Protein AF-U1Q0H3-F1 (afdb_monomer_lite)

Structure (mmCIF, N/CA/C/O backbone):
data_AF-U1Q0H3-F1
#
_entry.id   AF-U1Q0H3-F1
#
loop_
_atom_site.group_PDB
_atom_site.id
_atom_site.type_symbol
_atom_site.label_atom_id
_atom_site.label_alt_id
_atom_site.label_comp_id
_atom_site.label_asym_id
_atom_site.label_entity_id
_atom_site.label_seq_id
_atom_site.pdbx_PDB_ins_code
_atom_site.Cartn_x
_atom_site.Cartn_y
_atom_site.Cartn_z
_atom_site.occupancy
_atom_site.B_iso_or_equiv
_atom_site.auth_seq_id
_atom_site.auth_comp_id
_atom_site.auth_asym_id
_atom_site.auth_atom_id
_atom_site.pdbx_PDB_model_num
ATOM 1 N N . ALA A 1 1 ? 10.390 -29.622 -5.927 1.00 37.12 1 ALA A N 1
ATOM 2 C CA . ALA A 1 1 ? 10.860 -28.381 -6.562 1.00 37.12 1 ALA A CA 1
ATOM 3 C C . ALA A 1 1 ? 9.696 -27.404 -6.552 1.00 37.12 1 ALA A C 1
ATOM 5 O O . ALA A 1 1 ? 8.752 -27.606 -7.304 1.00 37.12 1 ALA A O 1
ATOM 6 N N . ALA A 1 2 ? 9.681 -26.445 -5.623 1.00 43.16 2 ALA A N 1
ATOM 7 C CA . ALA A 1 2 ? 8.741 -25.336 -5.722 1.00 43.16 2 ALA A CA 1
ATOM 8 C C . ALA A 1 2 ? 9.237 -24.469 -6.881 1.00 43.16 2 ALA A C 1
ATOM 10 O O . ALA A 1 2 ? 10.383 -24.027 -6.865 1.00 43.16 2 ALA A O 1
ATOM 11 N N . SER A 1 3 ? 8.430 -24.332 -7.929 1.00 45.19 3 SER A N 1
ATOM 12 C CA . SER A 1 3 ? 8.690 -23.359 -8.985 1.00 45.19 3 SER A CA 1
ATOM 13 C C . SER A 1 3 ? 8.652 -21.984 -8.324 1.00 45.19 3 SER A C 1
ATOM 15 O O . SER A 1 3 ? 7.567 -21.535 -7.964 1.00 45.19 3 SER A O 1
ATOM 17 N N . GLY A 1 4 ? 9.816 -21.369 -8.091 1.00 49.09 4 GLY A N 1
ATOM 18 C CA . GLY A 1 4 ? 9.933 -19.994 -7.604 1.00 49.09 4 GLY A CA 1
ATOM 19 C C . GLY A 1 4 ? 9.371 -19.064 -8.669 1.00 49.09 4 GLY A C 1
ATOM 20 O O . GLY A 1 4 ? 10.075 -18.650 -9.586 1.00 49.09 4 GLY A O 1
ATOM 21 N N . ALA A 1 5 ? 8.058 -18.862 -8.644 1.00 63.09 5 ALA A N 1
ATOM 22 C CA . ALA A 1 5 ? 7.405 -17.896 -9.499 1.00 63.09 5 ALA A CA 1
ATOM 23 C C . ALA A 1 5 ? 7.655 -16.523 -8.885 1.00 63.09 5 ALA A C 1
ATOM 25 O O . ALA A 1 5 ? 7.406 -16.316 -7.697 1.00 63.09 5 ALA A O 1
ATOM 26 N N . ARG A 1 6 ? 8.153 -15.598 -9.705 1.00 69.38 6 ARG A N 1
ATOM 27 C CA . ARG A 1 6 ? 8.370 -14.213 -9.303 1.00 69.38 6 ARG A CA 1
ATOM 28 C C . ARG A 1 6 ? 7.073 -13.653 -8.692 1.00 69.38 6 ARG A C 1
ATOM 30 O O . ARG A 1 6 ? 6.024 -13.839 -9.316 1.00 69.38 6 ARG A O 1
ATOM 37 N N . PRO A 1 7 ? 7.111 -12.994 -7.519 1.00 78.81 7 PRO A N 1
ATOM 38 C CA . PRO A 1 7 ? 5.928 -12.370 -6.944 1.00 78.81 7 PRO A CA 1
ATOM 39 C C . PRO A 1 7 ? 5.315 -11.385 -7.944 1.00 78.81 7 PRO A C 1
ATOM 41 O O . PRO A 1 7 ? 5.972 -10.432 -8.356 1.00 78.81 7 PRO A O 1
ATOM 44 N N . ASP A 1 8 ? 4.072 -11.630 -8.359 1.00 87.88 8 ASP A N 1
ATOM 45 C CA . ASP A 1 8 ? 3.350 -10.740 -9.269 1.00 87.88 8 ASP A CA 1
ATOM 46 C C . ASP A 1 8 ? 2.959 -9.445 -8.527 1.00 87.88 8 ASP A C 1
ATOM 48 O O . ASP A 1 8 ? 2.178 -9.514 -7.567 1.00 87.88 8 ASP A O 1
ATOM 52 N N . PRO A 1 9 ? 3.452 -8.265 -8.951 1.00 89.88 9 PRO A N 1
ATOM 53 C CA . PRO A 1 9 ? 3.153 -6.993 -8.298 1.00 89.88 9 PRO A CA 1
ATOM 54 C C . PRO A 1 9 ? 1.650 -6.724 -8.156 1.00 89.88 9 PRO A C 1
ATOM 56 O O . PRO A 1 9 ? 1.186 -6.264 -7.107 1.00 89.88 9 PRO A O 1
ATOM 59 N N . ALA A 1 10 ? 0.855 -7.059 -9.178 1.00 90.88 10 ALA A N 1
ATOM 60 C CA . ALA A 1 10 ? -0.590 -6.857 -9.137 1.00 90.88 10 ALA A CA 1
ATOM 61 C C . ALA A 1 10 ? -1.252 -7.733 -8.060 1.00 90.88 10 ALA A C 1
ATOM 63 O O . ALA A 1 10 ? -2.183 -7.300 -7.376 1.00 90.88 10 ALA A O 1
ATOM 64 N N . SER A 1 11 ? -0.765 -8.959 -7.868 1.00 91.94 11 SER A N 1
ATOM 65 C CA . SER A 1 11 ? -1.215 -9.856 -6.802 1.00 91.94 11 SER A CA 1
ATOM 66 C C . SER A 1 11 ? -0.833 -9.356 -5.408 1.00 91.94 11 SER A C 1
ATOM 68 O O . SER A 1 11 ? -1.684 -9.385 -4.520 1.00 91.94 11 SER A O 1
ATOM 70 N N . ILE A 1 12 ? 0.380 -8.824 -5.222 1.00 93.75 12 ILE A N 1
ATOM 71 C CA . ILE A 1 12 ? 0.813 -8.216 -3.949 1.00 93.75 12 ILE A CA 1
ATOM 72 C C . ILE A 1 12 ? -0.085 -7.030 -3.590 1.00 93.75 12 ILE A C 1
ATOM 74 O O . ILE A 1 12 ? -0.627 -6.972 -2.485 1.00 93.75 12 ILE A O 1
ATOM 78 N N . ARG A 1 13 ? -0.307 -6.113 -4.539 1.00 94.88 13 ARG A N 1
ATOM 79 C CA . ARG A 1 13 ? -1.187 -4.955 -4.338 1.00 94.88 13 ARG A CA 1
ATOM 80 C C . ARG A 1 13 ? -2.604 -5.382 -3.954 1.00 94.88 13 ARG A C 1
ATOM 82 O O . ARG A 1 13 ? -3.164 -4.833 -3.008 1.00 94.88 13 ARG A O 1
ATOM 89 N N . ARG A 1 14 ? -3.187 -6.354 -4.666 1.00 94.94 14 ARG A N 1
ATOM 90 C CA . ARG A 1 14 ? -4.535 -6.865 -4.359 1.00 94.94 14 ARG A CA 1
ATOM 91 C C . ARG A 1 14 ? -4.610 -7.479 -2.964 1.00 94.94 14 ARG A C 1
ATOM 93 O O . ARG A 1 14 ? -5.594 -7.253 -2.272 1.00 94.94 14 ARG A O 1
ATOM 100 N N . ALA A 1 15 ? -3.583 -8.218 -2.546 1.00 96.19 15 ALA A N 1
ATOM 101 C CA . ALA A 1 15 ? -3.527 -8.794 -1.205 1.00 96.19 15 ALA A CA 1
ATOM 102 C C . ALA A 1 15 ? -3.452 -7.709 -0.116 1.00 96.19 15 ALA A C 1
ATOM 104 O O . ALA A 1 15 ? -4.183 -7.782 0.870 1.00 96.19 15 ALA A O 1
ATOM 105 N N . ALA A 1 16 ? -2.625 -6.677 -0.314 1.00 96.56 16 ALA A N 1
ATOM 106 C CA . ALA A 1 16 ? -2.535 -5.546 0.609 1.00 96.56 16 ALA A C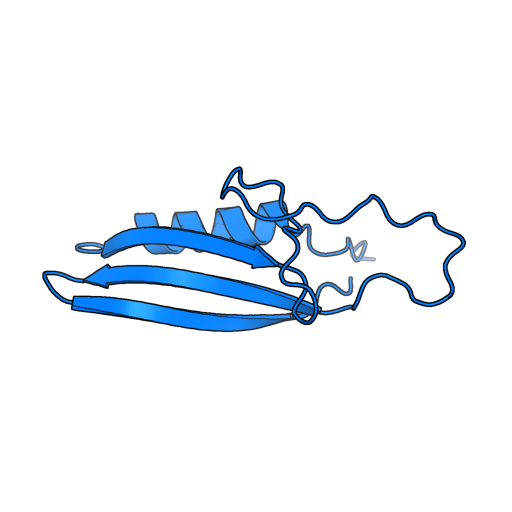A 1
ATOM 107 C C . ALA A 1 16 ? -3.861 -4.771 0.703 1.00 96.56 16 ALA A C 1
ATOM 109 O O . ALA A 1 16 ? -4.315 -4.469 1.805 1.00 96.56 16 ALA A O 1
ATOM 110 N N . LEU A 1 17 ? -4.517 -4.512 -0.436 1.00 96.69 17 LEU A N 1
ATOM 111 C CA . LEU A 1 17 ? -5.832 -3.870 -0.471 1.00 96.69 17 LEU A CA 1
ATOM 112 C C . LEU A 1 17 ? -6.881 -4.691 0.289 1.00 96.69 17 LEU A C 1
ATOM 114 O O . LEU A 1 17 ? -7.524 -4.159 1.187 1.00 96.69 17 LEU A O 1
ATOM 118 N N . ALA A 1 18 ? -6.984 -5.991 -0.001 1.00 97.25 18 ALA A N 1
ATOM 119 C CA . ALA A 1 18 ? -7.935 -6.877 0.668 1.00 97.25 18 ALA A CA 1
ATOM 120 C C . ALA A 1 18 ? -7.711 -6.937 2.190 1.00 97.25 18 ALA A C 1
ATOM 122 O O . ALA A 1 18 ? -8.670 -7.015 2.954 1.00 97.25 18 ALA A O 1
ATOM 123 N N . SER A 1 19 ? -6.455 -6.870 2.647 1.00 97.00 19 SER A N 1
ATOM 124 C CA . SER A 1 19 ? -6.136 -6.826 4.078 1.00 97.00 19 SER A CA 1
ATOM 125 C C . SER A 1 19 ? -6.620 -5.538 4.753 1.00 97.00 19 SER A C 1
ATOM 127 O O . SER A 1 19 ? -7.087 -5.589 5.891 1.00 97.00 19 SER A O 1
ATOM 129 N N . LEU A 1 20 ? -6.490 -4.388 4.085 1.00 96.88 20 LEU A N 1
ATOM 130 C CA . LEU A 1 20 ? -6.970 -3.109 4.613 1.00 96.88 20 LEU A CA 1
ATOM 131 C C . LEU A 1 20 ? -8.501 -3.040 4.600 1.00 96.88 20 LEU A C 1
ATOM 133 O O . LEU A 1 20 ? -9.091 -2.622 5.589 1.00 96.88 20 LEU A O 1
ATOM 137 N N . GLU A 1 21 ? -9.143 -3.504 3.525 1.00 96.06 21 GLU A N 1
ATOM 138 C CA . GLU A 1 21 ? -10.608 -3.544 3.394 1.00 96.06 21 GLU A CA 1
ATOM 139 C C . GLU A 1 21 ? -11.278 -4.493 4.399 1.00 96.06 21 GLU A C 1
ATOM 141 O O . GLU A 1 21 ? -12.419 -4.269 4.792 1.00 96.06 21 GLU A O 1
ATOM 146 N N . ALA A 1 22 ? -10.577 -5.540 4.844 1.00 97.19 22 ALA A N 1
ATOM 147 C CA . ALA A 1 22 ? -11.066 -6.455 5.875 1.00 97.19 22 ALA A CA 1
ATOM 148 C C . ALA A 1 22 ? -10.988 -5.882 7.304 1.00 97.19 22 ALA A C 1
ATOM 150 O O . ALA A 1 22 ? -11.445 -6.533 8.243 1.00 97.19 22 ALA A O 1
ATOM 151 N N . SER A 1 23 ? -10.381 -4.706 7.488 1.00 96.31 23 SER A N 1
ATOM 152 C CA . SER A 1 23 ? -10.184 -4.089 8.799 1.00 96.31 23 SER A CA 1
ATOM 153 C C . SER A 1 23 ? -11.281 -3.068 9.106 1.00 96.31 23 SER A C 1
ATOM 155 O O . SER A 1 23 ? -11.532 -2.149 8.327 1.00 96.31 23 SER A O 1
ATOM 157 N N . ASP A 1 24 ? -11.902 -3.183 10.280 1.00 95.56 24 ASP A N 1
ATOM 158 C CA . ASP A 1 24 ? -12.964 -2.268 10.702 1.00 95.56 24 ASP A CA 1
ATOM 159 C C . ASP A 1 24 ? -12.451 -0.832 10.903 1.00 95.56 24 ASP A C 1
ATOM 161 O O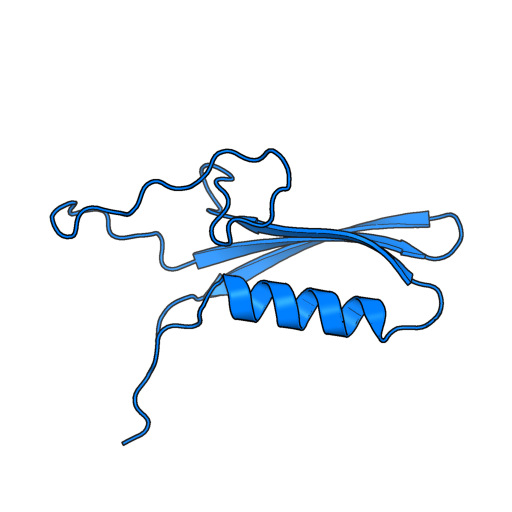 . ASP A 1 24 ? -11.409 -0.595 11.518 1.00 95.56 24 ASP A O 1
ATOM 165 N N . GLY A 1 25 ? -13.226 0.148 10.429 1.00 95.44 25 GLY A N 1
ATOM 166 C CA . GLY A 1 25 ? -12.937 1.574 10.626 1.00 95.44 25 GLY A CA 1
ATOM 167 C C . GLY A 1 25 ? -11.808 2.140 9.757 1.00 95.44 25 GLY A C 1
ATOM 168 O O . G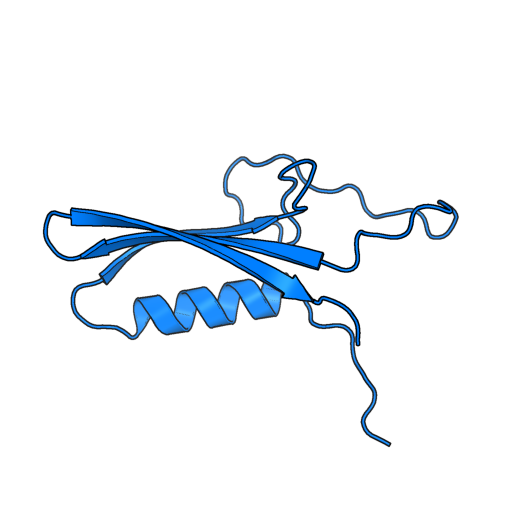LY A 1 25 ? -11.372 3.265 10.014 1.00 95.44 25 GLY A O 1
ATOM 169 N N . ILE A 1 26 ? -11.348 1.386 8.751 1.00 97.75 26 ILE A N 1
ATOM 170 C CA . ILE A 1 26 ? -10.361 1.832 7.762 1.00 97.75 26 ILE A CA 1
ATOM 171 C C . ILE A 1 26 ? -11.066 2.237 6.461 1.00 97.75 26 ILE A C 1
ATOM 173 O O . ILE A 1 26 ? -11.751 1.435 5.833 1.00 97.75 26 ILE A O 1
ATOM 177 N N . GLU A 1 27 ? -10.847 3.474 6.016 1.00 97.62 27 GLU A N 1
ATOM 178 C CA . GLU A 1 27 ? -11.217 3.933 4.673 1.00 97.62 27 GLU A CA 1
ATOM 179 C C . GLU A 1 27 ? -9.954 4.044 3.815 1.00 97.62 27 GLU A C 1
ATOM 181 O O . GLU A 1 27 ? -9.111 4.912 4.047 1.00 97.62 27 GLU A O 1
ATOM 186 N N . VAL A 1 28 ? -9.791 3.171 2.823 1.00 96.94 28 VAL A N 1
ATOM 187 C CA . VAL A 1 28 ? -8.594 3.169 1.970 1.00 96.94 28 VAL A CA 1
ATOM 188 C C . VAL A 1 28 ? -8.656 4.316 0.957 1.00 96.94 28 VAL A C 1
ATOM 190 O O . VAL A 1 28 ? -9.605 4.413 0.185 1.00 96.94 28 VAL A O 1
ATOM 193 N N . ASP A 1 29 ? -7.622 5.161 0.928 1.00 96.06 29 ASP A N 1
ATOM 194 C CA . ASP A 1 29 ? -7.445 6.167 -0.128 1.00 96.06 29 ASP A CA 1
ATOM 195 C C . ASP A 1 29 ? -6.753 5.545 -1.346 1.00 96.06 29 ASP A C 1
ATOM 197 O O . ASP A 1 29 ? -7.217 5.692 -2.474 1.00 96.06 29 ASP A O 1
ATOM 201 N N . TYR A 1 30 ? -5.623 4.862 -1.127 1.00 95.38 30 TYR A N 1
ATOM 202 C CA . TYR A 1 30 ? -4.921 4.130 -2.179 1.00 95.38 30 TYR A CA 1
ATOM 203 C C . TYR A 1 30 ? -4.030 3.015 -1.627 1.00 95.38 30 TYR A C 1
ATOM 205 O O . TYR A 1 30 ? -3.513 3.081 -0.510 1.00 95.38 30 TYR A O 1
ATOM 213 N N . VAL A 1 31 ? -3.781 2.033 -2.495 1.00 96.88 31 VAL A N 1
ATOM 214 C CA . VAL A 1 31 ? -2.684 1.065 -2.399 1.00 96.88 31 VAL A CA 1
ATOM 215 C C . VAL A 1 31 ? -2.005 1.031 -3.763 1.00 96.88 31 VAL A C 1
ATOM 217 O O . VAL A 1 31 ? -2.652 0.711 -4.768 1.00 96.88 31 VAL A O 1
ATOM 220 N N . ALA A 1 32 ? -0.721 1.369 -3.796 1.00 95.81 32 ALA A N 1
ATOM 221 C CA . ALA A 1 32 ? 0.093 1.417 -5.003 1.00 95.81 32 ALA A CA 1
ATOM 222 C C . ALA A 1 32 ? 1.364 0.595 -4.798 1.00 95.81 32 ALA A C 1
ATOM 224 O O . ALA A 1 32 ? 1.961 0.646 -3.727 1.00 95.81 32 ALA A O 1
ATOM 225 N N . LEU A 1 33 ? 1.785 -0.141 -5.824 1.00 94.56 33 LEU A N 1
ATOM 226 C CA . LEU A 1 33 ? 3.099 -0.769 -5.854 1.00 94.56 33 LEU A CA 1
ATOM 227 C C . LEU A 1 33 ? 3.843 -0.217 -7.066 1.00 94.56 33 LEU A C 1
ATOM 229 O O . LEU A 1 33 ? 3.397 -0.392 -8.199 1.00 94.56 33 LEU A O 1
ATOM 233 N N . VAL A 1 34 ? 4.928 0.502 -6.797 1.00 93.44 34 VAL A N 1
ATOM 234 C CA . VAL A 1 34 ? 5.630 1.324 -7.788 1.00 93.44 34 VAL A CA 1
ATOM 235 C C . VAL A 1 34 ? 7.120 1.011 -7.837 1.00 93.44 34 VAL A C 1
ATOM 237 O O . VAL A 1 34 ? 7.670 0.445 -6.889 1.00 93.44 34 VAL A O 1
ATOM 240 N N . ASP A 1 35 ? 7.786 1.404 -8.920 1.00 90.75 35 ASP A N 1
ATOM 241 C CA . ASP A 1 35 ? 9.245 1.467 -8.953 1.00 90.75 35 ASP A CA 1
ATOM 242 C C . ASP A 1 35 ? 9.741 2.460 -7.880 1.00 90.75 35 ASP A C 1
ATOM 244 O O . ASP A 1 35 ? 9.259 3.597 -7.830 1.00 90.75 35 ASP A O 1
ATOM 248 N N . PRO A 1 36 ? 10.683 2.074 -7.002 1.00 90.75 36 PRO A N 1
ATOM 249 C CA . PRO A 1 36 ? 11.121 2.924 -5.895 1.00 90.75 36 PRO A CA 1
ATOM 250 C C . PRO A 1 36 ? 11.910 4.169 -6.331 1.00 90.75 36 PRO A C 1
ATOM 252 O O . PRO A 1 36 ? 12.081 5.081 -5.523 1.00 90.75 36 PRO A O 1
ATOM 255 N N . THR A 1 37 ? 12.411 4.216 -7.569 1.00 89.12 37 THR A N 1
ATOM 256 C CA . THR A 1 37 ? 13.224 5.327 -8.087 1.00 89.12 37 THR A CA 1
ATOM 257 C C . THR A 1 37 ? 12.370 6.316 -8.876 1.00 89.12 37 THR A C 1
ATOM 259 O O . THR A 1 37 ? 12.418 7.520 -8.630 1.00 89.12 37 THR A O 1
ATOM 262 N N . GLY A 1 38 ? 11.589 5.806 -9.830 1.00 86.12 38 GLY A N 1
ATOM 263 C CA . GLY A 1 38 ? 10.785 6.581 -10.772 1.00 86.12 38 GLY A CA 1
ATOM 264 C C . GLY A 1 38 ? 9.312 6.729 -10.393 1.00 86.12 38 GLY A C 1
ATOM 265 O O . GLY A 1 38 ? 8.617 7.521 -11.024 1.00 86.12 38 GLY A O 1
ATOM 266 N N . PHE A 1 39 ? 8.828 6.003 -9.377 1.00 89.25 39 PHE A N 1
ATOM 267 C CA . PHE A 1 39 ? 7.414 5.970 -8.969 1.00 89.25 39 PHE A CA 1
ATOM 268 C C . PHE A 1 39 ? 6.452 5.552 -10.091 1.00 89.25 39 PHE A C 1
ATOM 270 O O . PHE A 1 39 ? 5.275 5.920 -10.104 1.00 89.25 39 PHE A O 1
ATOM 277 N N . GLU A 1 40 ? 6.951 4.759 -11.033 1.00 90.81 40 GLU A N 1
ATOM 278 C CA . GLU A 1 40 ? 6.142 4.174 -12.090 1.00 90.81 40 GLU A CA 1
ATOM 279 C C . GLU A 1 40 ? 5.289 3.026 -11.538 1.00 90.81 40 GLU A C 1
ATOM 281 O O . GLU A 1 40 ? 5.756 2.226 -10.731 1.00 90.81 40 GLU A O 1
ATOM 286 N N . ASP A 1 41 ? 4.034 2.930 -11.963 1.00 90.38 41 ASP A N 1
ATOM 287 C CA . ASP A 1 41 ? 3.108 1.884 -11.542 1.00 90.38 41 ASP A CA 1
ATOM 288 C C . ASP A 1 41 ? 3.515 0.524 -12.116 1.00 90.38 41 ASP A C 1
ATOM 290 O O . ASP A 1 41 ? 3.526 0.324 -13.335 1.00 90.38 41 ASP A O 1
ATOM 294 N N . LEU A 1 42 ? 3.789 -0.424 -11.215 1.00 90.38 42 LEU A N 1
ATOM 295 C CA . LEU A 1 42 ? 4.136 -1.807 -11.544 1.00 90.38 42 LEU A CA 1
ATOM 296 C C . LEU A 1 42 ? 2.897 -2.706 -11.693 1.00 90.38 42 LEU A C 1
ATOM 298 O O . LEU A 1 42 ? 3.025 -3.892 -11.990 1.00 90.38 42 LEU A O 1
ATOM 302 N N . THR A 1 43 ? 1.698 -2.178 -11.435 1.00 87.88 43 THR A N 1
ATOM 303 C CA . THR A 1 43 ? 0.450 -2.948 -11.290 1.00 87.88 43 THR A CA 1
ATOM 304 C C . THR A 1 43 ? -0.677 -2.522 -12.222 1.00 87.88 43 THR A C 1
ATOM 306 O O . THR A 1 43 ? -1.719 -3.176 -12.228 1.00 87.88 43 THR A O 1
ATOM 309 N N . ASP A 1 44 ? -0.487 -1.435 -12.974 1.00 80.75 44 ASP A N 1
ATOM 310 C CA . ASP A 1 44 ? -1.527 -0.764 -13.763 1.00 80.75 44 ASP A CA 1
ATOM 311 C C . ASP A 1 44 ? -2.838 -0.568 -12.973 1.00 80.75 44 ASP A C 1
ATOM 313 O O . ASP A 1 44 ? -3.939 -0.932 -13.390 1.00 80.75 44 ASP A O 1
ATOM 317 N N . ALA A 1 45 ? -2.709 -0.008 -11.773 1.00 78.44 45 ALA A N 1
ATOM 318 C CA . ALA A 1 45 ? -3.786 0.193 -10.815 1.00 78.44 45 ALA A CA 1
ATOM 319 C C . ALA A 1 45 ? -4.800 1.272 -11.223 1.00 78.44 45 ALA A C 1
ATOM 321 O O . ALA A 1 45 ? -5.831 1.405 -10.561 1.00 78.44 45 ALA A O 1
ATOM 322 N N . GLY A 1 46 ? -4.511 2.067 -12.259 1.00 76.38 46 GLY A N 1
ATOM 323 C CA . GLY A 1 46 ? -5.371 3.172 -12.690 1.00 76.38 46 GLY A CA 1
ATOM 324 C C . GLY A 1 46 ? -5.330 4.390 -11.760 1.00 76.38 46 GLY A C 1
ATOM 325 O O . GLY A 1 46 ? -6.308 5.125 -11.669 1.00 76.38 46 GLY A O 1
ATOM 326 N N . LEU A 1 47 ? -4.203 4.622 -11.077 1.00 80.31 47 LEU A N 1
ATOM 327 C CA . LEU A 1 47 ? -4.023 5.724 -10.116 1.00 80.31 47 LEU A CA 1
ATOM 328 C C . LEU A 1 47 ? -3.540 7.043 -10.752 1.00 80.31 47 LEU A C 1
ATOM 330 O O . LEU A 1 47 ? -3.157 7.968 -10.042 1.00 80.31 47 LEU A O 1
ATOM 334 N N . GLY A 1 48 ? -3.519 7.133 -12.086 1.00 82.62 48 GLY A N 1
ATOM 335 C CA . GLY A 1 48 ? -2.970 8.290 -12.807 1.00 82.62 48 GLY A CA 1
ATOM 336 C C . GLY A 1 48 ? -1.441 8.406 -12.741 1.00 82.62 48 GLY A C 1
ATOM 337 O O . GLY A 1 48 ? -0.896 9.456 -13.074 1.00 82.62 48 GLY A O 1
ATOM 338 N N . LEU A 1 49 ? -0.757 7.343 -12.311 1.00 83.50 49 LEU A N 1
ATOM 339 C CA . LEU A 1 49 ? 0.701 7.257 -12.264 1.00 83.50 49 LEU A CA 1
ATOM 340 C C . LEU A 1 49 ? 1.282 6.904 -13.646 1.00 83.50 49 LEU A C 1
ATOM 342 O O . LEU A 1 49 ? 0.611 6.225 -14.434 1.00 83.50 49 LEU A O 1
ATOM 346 N N . PRO A 1 50 ? 2.525 7.328 -13.951 1.00 82.06 50 PRO A N 1
ATOM 347 C CA . PRO A 1 50 ? 3.252 6.837 -15.117 1.00 82.06 50 PRO A CA 1
ATOM 348 C C . PRO A 1 50 ? 3.341 5.313 -15.060 1.00 82.06 50 PRO A C 1
ATOM 350 O O . PRO A 1 50 ? 3.572 4.751 -13.996 1.00 82.06 50 PRO A O 1
ATOM 353 N N . ARG A 1 51 ? 3.146 4.633 -16.187 1.00 80.12 51 ARG A N 1
ATOM 354 C CA . ARG A 1 51 ? 3.277 3.174 -16.253 1.00 80.12 51 ARG A CA 1
ATOM 355 C C . ARG A 1 51 ? 4.710 2.811 -16.597 1.00 80.12 51 ARG A C 1
ATOM 357 O O . ARG A 1 51 ? 5.258 3.407 -17.526 1.00 80.12 51 ARG A O 1
ATOM 364 N N . SER A 1 52 ? 5.260 1.791 -15.944 1.00 71.06 52 SER A N 1
ATOM 365 C CA . SER A 1 52 ? 6.513 1.206 -16.413 1.00 71.06 52 SER A CA 1
ATOM 366 C C . SER A 1 52 ? 6.308 0.617 -17.802 1.00 71.06 52 SER A C 1
ATOM 368 O O . SER A 1 52 ? 5.370 -0.149 -18.046 1.00 71.06 52 SER A O 1
ATOM 370 N N . ALA A 1 53 ? 7.178 0.990 -18.739 1.00 65.69 53 ALA A N 1
ATOM 371 C CA . ALA A 1 53 ? 7.214 0.327 -20.032 1.00 65.69 53 ALA A CA 1
ATOM 372 C C . ALA A 1 53 ? 7.583 -1.155 -19.824 1.00 65.69 53 ALA A C 1
ATOM 374 O O . ALA A 1 53 ? 8.381 -1.460 -18.933 1.00 65.69 53 ALA A O 1
ATOM 375 N N . PRO A 1 54 ? 7.049 -2.092 -20.630 1.00 57.38 54 PRO A N 1
ATOM 376 C CA . PRO A 1 54 ? 7.535 -3.463 -20.600 1.00 57.38 54 PRO A CA 1
ATOM 377 C C . PRO A 1 54 ? 9.037 -3.440 -20.894 1.00 57.38 54 PRO A C 1
ATOM 379 O O . PRO A 1 54 ? 9.461 -2.992 -21.963 1.00 57.38 54 PRO A O 1
ATOM 382 N N . VAL A 1 55 ? 9.839 -3.874 -19.919 1.00 53.94 55 VAL A N 1
ATOM 383 C CA . VAL A 1 55 ? 11.292 -3.958 -20.068 1.00 53.94 55 VAL A CA 1
ATOM 384 C C . VAL A 1 55 ? 11.566 -4.895 -21.239 1.00 53.94 55 VAL A C 1
ATOM 386 O O . VAL A 1 55 ? 11.167 -6.059 -21.220 1.00 53.94 55 VAL A O 1
ATOM 389 N N . ARG A 1 56 ? 12.208 -4.380 -22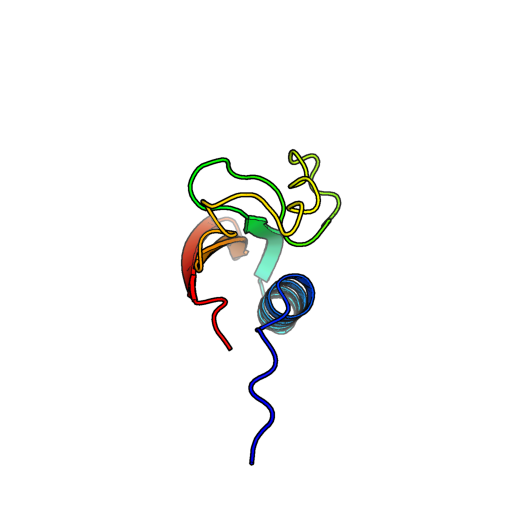.291 1.00 48.97 56 ARG A N 1
ATOM 390 C CA . ARG A 1 56 ? 12.761 -5.233 -23.345 1.00 48.97 56 ARG A CA 1
ATOM 391 C C . ARG A 1 56 ? 13.822 -6.112 -22.692 1.00 48.97 56 ARG A C 1
ATOM 393 O O . ARG A 1 56 ? 14.672 -5.579 -21.986 1.00 48.97 56 ARG A O 1
ATOM 400 N N . GLU A 1 57 ? 13.784 -7.417 -22.949 1.00 51.12 57 GL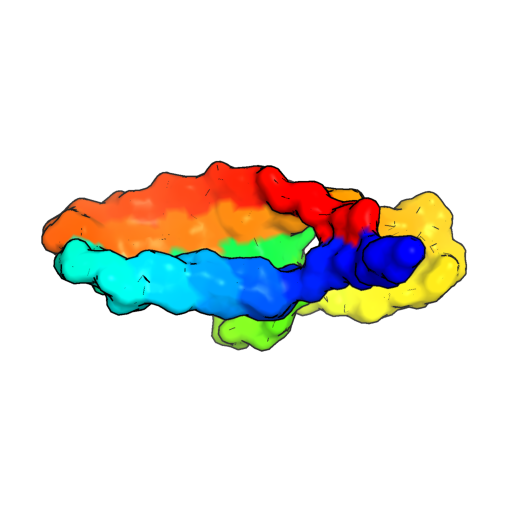U A N 1
ATOM 401 C CA . GLU A 1 57 ? 14.667 -8.429 -22.335 1.00 51.12 57 GLU A CA 1
ATOM 402 C C . GLU A 1 57 ? 16.180 -8.151 -22.528 1.00 51.12 57 GLU A C 1
ATOM 404 O O . GLU A 1 57 ? 17.005 -8.792 -21.886 1.00 51.12 57 GLU A O 1
ATOM 409 N N . ASP A 1 58 ? 16.538 -7.154 -23.347 1.00 47.75 58 ASP A N 1
ATOM 410 C CA . ASP A 1 58 ? 17.899 -6.807 -23.765 1.00 47.75 58 ASP A CA 1
ATOM 411 C C . ASP A 1 58 ? 18.546 -5.638 -22.979 1.00 47.75 58 ASP A C 1
ATOM 413 O O . ASP A 1 58 ? 19.669 -5.243 -23.296 1.00 47.75 58 ASP A O 1
ATOM 417 N N . ALA A 1 59 ? 17.857 -5.014 -22.012 1.00 51.56 59 ALA A N 1
ATOM 418 C CA . ALA A 1 59 ? 18.430 -3.923 -21.213 1.00 51.56 59 ALA A CA 1
ATOM 419 C C . ALA A 1 59 ? 19.221 -4.483 -20.014 1.00 51.56 59 ALA A C 1
ATOM 421 O O . ALA A 1 59 ? 18.643 -5.096 -19.121 1.00 51.56 59 ALA A O 1
ATOM 422 N N . GLU A 1 60 ? 20.537 -4.243 -19.972 1.00 48.81 60 GLU A N 1
ATOM 423 C CA . GLU A 1 60 ? 21.454 -4.722 -18.913 1.00 48.81 60 GLU A CA 1
ATOM 424 C C . GLU A 1 60 ? 21.180 -4.149 -17.506 1.00 48.81 60 GLU A C 1
ATOM 426 O O . GLU A 1 60 ? 21.820 -4.538 -16.531 1.00 48.81 60 GLU A O 1
ATOM 431 N N . GLU A 1 61 ? 20.182 -3.279 -17.372 1.00 51.72 61 GLU A N 1
ATOM 432 C CA . GLU A 1 61 ? 19.612 -2.833 -16.104 1.00 51.72 61 GLU A CA 1
ATOM 433 C C . GLU A 1 61 ? 18.220 -3.470 -15.984 1.00 51.72 61 GLU A C 1
ATOM 435 O O . GLU A 1 61 ? 17.191 -2.884 -16.321 1.00 51.72 61 GLU A O 1
ATOM 440 N N . GLY A 1 62 ? 18.198 -4.755 -15.610 1.00 52.28 62 GLY A N 1
ATOM 441 C CA . GLY A 1 62 ? 16.953 -5.488 -15.381 1.00 52.28 62 GLY A CA 1
ATOM 442 C C . GLY A 1 62 ? 16.069 -4.774 -14.347 1.00 52.28 62 GLY A C 1
ATOM 443 O O . GLY A 1 62 ? 16.593 -4.021 -13.523 1.00 52.28 62 GLY A O 1
ATOM 444 N N . PRO A 1 63 ? 14.739 -5.005 -14.355 1.00 57.75 63 PRO A N 1
ATOM 445 C CA . PRO A 1 63 ? 13.815 -4.330 -13.446 1.00 57.75 63 PRO A CA 1
ATOM 446 C C . PRO A 1 63 ? 14.336 -4.437 -12.018 1.00 57.75 63 PRO A C 1
ATOM 448 O O . PRO A 1 63 ? 14.689 -5.543 -11.582 1.00 57.75 63 PRO A O 1
ATOM 451 N N . VAL A 1 64 ? 14.405 -3.292 -11.329 1.00 60.16 64 VAL A N 1
ATOM 452 C CA . VAL A 1 64 ? 14.880 -3.197 -9.948 1.00 60.16 64 VAL A CA 1
ATOM 453 C C . VAL A 1 64 ? 14.210 -4.332 -9.170 1.00 60.16 64 VAL A C 1
ATOM 455 O O . VAL A 1 64 ? 12.987 -4.473 -9.236 1.00 60.16 64 VAL A O 1
ATOM 458 N N . PRO A 1 65 ? 14.958 -5.202 -8.468 1.00 75.44 65 PRO A N 1
ATOM 459 C CA . PRO A 1 65 ? 14.373 -6.366 -7.804 1.00 75.44 65 PRO A CA 1
ATOM 460 C C . PRO A 1 65 ? 13.423 -5.982 -6.663 1.00 75.44 65 PRO A C 1
ATOM 462 O O . PRO A 1 65 ? 12.917 -6.869 -5.994 1.00 75.44 65 PRO A O 1
ATOM 465 N N . MET A 1 66 ? 13.195 -4.689 -6.429 1.00 87.94 66 MET A N 1
ATOM 466 C CA . MET A 1 66 ? 12.401 -4.142 -5.346 1.00 87.94 66 MET A CA 1
ATOM 467 C C . MET A 1 66 ? 11.246 -3.313 -5.911 1.00 87.94 66 MET A C 1
ATOM 469 O O . MET A 1 66 ? 11.452 -2.519 -6.823 1.00 87.94 66 MET A O 1
ATOM 473 N N . GLY A 1 67 ? 10.062 -3.438 -5.319 1.00 92.25 67 GLY A N 1
ATOM 474 C CA . GLY A 1 67 ? 8.956 -2.495 -5.495 1.00 92.25 67 GLY A CA 1
ATOM 475 C C . GLY A 1 67 ? 8.690 -1.727 -4.201 1.00 92.25 67 GLY A C 1
ATOM 476 O O . GLY A 1 67 ? 8.888 -2.262 -3.115 1.00 92.25 67 GLY A O 1
ATOM 477 N N . LEU A 1 68 ? 8.228 -0.484 -4.291 1.00 95.12 68 LEU A N 1
ATOM 478 C CA . LEU A 1 68 ? 7.749 0.286 -3.144 1.00 95.12 68 LEU A CA 1
ATOM 479 C C . LEU A 1 68 ? 6.230 0.135 -3.028 1.00 95.12 68 LEU A C 1
ATOM 481 O O . LEU A 1 68 ? 5.488 0.633 -3.873 1.00 95.12 68 LEU A O 1
ATOM 485 N N . LEU A 1 69 ? 5.759 -0.541 -1.982 1.00 96.56 69 LEU A N 1
ATOM 486 C CA . LEU A 1 69 ? 4.344 -0.590 -1.631 1.00 96.56 69 LEU A CA 1
ATOM 487 C C . LEU A 1 69 ? 4.005 0.660 -0.818 1.00 96.56 69 LEU A C 1
ATOM 489 O O . LEU A 1 69 ? 4.422 0.768 0.331 1.00 96.56 69 LEU A O 1
ATOM 493 N N . ALA A 1 70 ? 3.253 1.585 -1.401 1.00 96.88 70 ALA A N 1
ATOM 494 C CA . ALA A 1 70 ? 2.764 2.788 -0.741 1.00 96.88 70 ALA A CA 1
ATOM 495 C C . ALA A 1 70 ? 1.270 2.653 -0.426 1.00 96.88 70 ALA A C 1
ATOM 497 O O . ALA A 1 70 ? 0.468 2.275 -1.288 1.00 96.88 70 ALA A O 1
ATOM 498 N N . VAL A 1 71 ? 0.891 2.995 0.803 1.00 97.62 71 VAL A N 1
ATOM 499 C CA . VAL A 1 71 ? -0.489 2.921 1.287 1.00 97.62 71 VAL A CA 1
ATOM 500 C C . VAL A 1 71 ? -0.906 4.233 1.928 1.00 97.62 71 VAL A C 1
ATOM 502 O O . VAL A 1 71 ? -0.131 4.877 2.635 1.00 97.62 71 VAL A O 1
ATOM 505 N N . ALA A 1 72 ? -2.161 4.612 1.716 1.00 97.69 72 ALA A N 1
ATOM 506 C CA . ALA A 1 72 ? -2.801 5.652 2.498 1.00 97.69 72 ALA A CA 1
ATOM 507 C C . ALA A 1 72 ? -4.238 5.260 2.823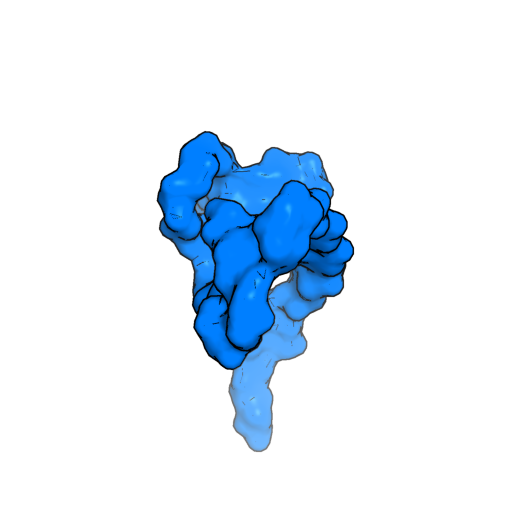 1.00 97.69 72 ALA A C 1
ATOM 509 O O . ALA A 1 72 ? -4.970 4.761 1.966 1.00 97.69 72 ALA A O 1
ATOM 510 N N . ALA A 1 73 ? -4.641 5.519 4.060 1.00 98.12 73 ALA A N 1
ATOM 511 C CA . ALA A 1 73 ? -5.988 5.254 4.538 1.00 98.12 73 ALA A CA 1
ATOM 512 C C . ALA A 1 73 ? -6.373 6.239 5.646 1.00 98.12 73 ALA A C 1
ATOM 514 O O . ALA A 1 73 ? -5.510 6.821 6.310 1.00 98.12 73 ALA A O 1
ATOM 515 N N . ARG A 1 74 ? -7.672 6.424 5.866 1.00 98.25 74 ARG A N 1
ATOM 516 C CA . ARG A 1 74 ? -8.208 7.122 7.033 1.00 98.25 74 ARG A CA 1
ATOM 517 C C . ARG A 1 74 ? -8.617 6.125 8.111 1.00 98.25 74 ARG A C 1
ATOM 519 O O . ARG A 1 74 ? -9.249 5.117 7.818 1.00 98.25 74 ARG A O 1
ATOM 526 N N . VAL A 1 75 ? -8.274 6.449 9.354 1.00 97.19 75 VAL A N 1
ATOM 527 C CA . VAL A 1 75 ? -8.742 5.778 10.571 1.00 97.19 75 VAL A CA 1
ATOM 528 C C . VAL A 1 75 ? -9.482 6.825 11.397 1.00 97.19 75 VAL A C 1
ATOM 530 O O . VAL A 1 75 ? -8.876 7.735 11.977 1.00 97.19 75 VAL A O 1
ATOM 533 N N . GLY A 1 76 ? -10.813 6.755 11.376 1.00 95.38 76 GLY A N 1
ATOM 534 C CA . GLY A 1 76 ? -11.661 7.848 11.851 1.00 95.38 76 GLY A CA 1
ATOM 535 C C . GLY A 1 76 ? -11.365 9.148 11.092 1.00 95.38 76 GLY A C 1
ATOM 536 O O . GLY A 1 76 ? -11.470 9.211 9.873 1.00 95.38 76 GLY A O 1
ATOM 537 N N . THR A 1 77 ? -10.961 10.199 11.807 1.00 96.62 77 THR A N 1
ATOM 538 C CA . THR A 1 77 ? -10.636 11.512 11.216 1.00 96.62 77 THR A CA 1
ATOM 539 C C . THR A 1 77 ? -9.171 11.659 10.803 1.00 96.62 77 THR A C 1
ATOM 541 O O . THR A 1 77 ? -8.787 12.692 10.254 1.00 96.62 77 THR A O 1
ATOM 544 N N . THR A 1 78 ? -8.336 10.655 11.077 1.00 97.88 78 THR A N 1
ATOM 545 C CA . THR A 1 78 ? -6.888 10.745 10.869 1.00 97.88 78 THR A CA 1
ATOM 546 C C . THR A 1 78 ? -6.491 10.045 9.583 1.00 97.88 78 THR A C 1
ATOM 548 O O . THR A 1 78 ? -6.797 8.872 9.400 1.00 97.88 78 THR A O 1
ATOM 551 N N . ARG A 1 79 ? -5.765 10.741 8.705 1.00 98.00 79 ARG A N 1
ATOM 552 C CA . ARG A 1 79 ? -5.191 10.158 7.488 1.00 98.00 79 ARG A CA 1
ATOM 553 C C . ARG A 1 79 ? -3.771 9.667 7.758 1.00 98.00 79 ARG A C 1
ATOM 555 O O . ARG A 1 79 ? -2.903 10.470 8.091 1.00 98.00 79 ARG A O 1
ATOM 562 N N . LEU A 1 80 ? -3.546 8.371 7.588 1.00 98.31 80 LEU A N 1
ATOM 563 C CA . LEU A 1 80 ? -2.255 7.710 7.747 1.00 98.31 80 LEU A CA 1
ATOM 564 C C . LEU A 1 80 ? -1.667 7.374 6.378 1.00 98.31 80 LEU A C 1
ATOM 566 O O . LEU A 1 80 ? -2.396 7.080 5.429 1.00 98.31 80 LEU A O 1
ATOM 570 N N . ILE A 1 81 ? -0.343 7.443 6.287 1.00 97.94 81 ILE A N 1
ATOM 571 C CA . ILE A 1 81 ? 0.429 7.091 5.098 1.00 97.94 81 ILE A CA 1
ATOM 572 C C . ILE A 1 81 ? 1.603 6.253 5.575 1.00 97.94 81 ILE A C 1
ATOM 574 O O . ILE A 1 81 ? 2.264 6.632 6.542 1.00 97.94 81 ILE A O 1
ATOM 578 N N . ASP A 1 82 ? 1.870 5.156 4.883 1.00 98.12 82 ASP A N 1
ATOM 579 C CA . ASP A 1 82 ? 3.072 4.363 5.097 1.00 98.12 82 ASP A CA 1
ATOM 580 C C . ASP A 1 82 ? 3.577 3.811 3.761 1.00 98.12 82 ASP A C 1
ATOM 582 O O . ASP A 1 82 ? 2.853 3.781 2.760 1.00 98.12 82 ASP A O 1
ATOM 586 N N . ASN A 1 83 ? 4.839 3.410 3.724 1.00 96.94 83 ASN A N 1
ATOM 587 C CA . ASN A 1 83 ? 5.429 2.739 2.584 1.00 96.94 83 ASN A CA 1
ATOM 588 C C . ASN A 1 83 ? 6.459 1.699 3.026 1.00 96.94 83 ASN A C 1
ATOM 590 O O . ASN A 1 83 ? 7.109 1.836 4.058 1.00 96.94 83 ASN A O 1
ATOM 594 N N . THR A 1 84 ? 6.622 0.651 2.225 1.00 96.38 84 THR A N 1
ATOM 595 C CA . THR A 1 84 ? 7.639 -0.371 2.474 1.00 96.38 84 THR A CA 1
ATOM 596 C C . THR A 1 84 ? 8.204 -0.925 1.176 1.00 96.38 84 THR A C 1
ATOM 598 O O . THR A 1 84 ? 7.514 -0.982 0.158 1.00 96.38 84 THR A O 1
ATOM 601 N N . LEU A 1 85 ? 9.472 -1.331 1.206 1.00 95.06 85 LEU A N 1
ATOM 602 C CA . LEU A 1 85 ? 10.129 -1.971 0.073 1.00 95.06 85 LEU A CA 1
ATOM 603 C C . LEU A 1 85 ? 9.848 -3.479 0.088 1.00 95.06 85 LEU A C 1
ATOM 605 O O . LEU A 1 85 ? 10.027 -4.147 1.104 1.00 95.06 85 LEU A O 1
ATOM 609 N N . ILE A 1 86 ? 9.446 -4.015 -1.059 1.00 92.69 86 ILE A N 1
ATOM 610 C CA . ILE A 1 86 ? 9.114 -5.421 -1.282 1.00 92.69 86 ILE A CA 1
ATOM 611 C C . ILE A 1 86 ? 10.119 -6.018 -2.256 1.00 92.69 86 ILE A C 1
ATOM 613 O O . ILE A 1 86 ? 10.309 -5.477 -3.340 1.00 92.69 86 ILE A O 1
ATOM 617 N N . ASP A 1 87 ? 10.721 -7.146 -1.890 1.00 90.75 87 ASP A N 1
ATOM 618 C CA . ASP A 1 87 ? 11.549 -7.938 -2.799 1.00 90.75 87 ASP A CA 1
ATOM 619 C C . ASP A 1 87 ? 10.658 -8.705 -3.786 1.00 90.75 87 ASP A C 1
ATOM 621 O O . ASP A 1 87 ? 9.783 -9.479 -3.396 1.00 90.75 87 ASP A O 1
ATOM 625 N N . LEU A 1 88 ? 10.871 -8.458 -5.073 1.00 86.75 88 LEU A N 1
ATOM 626 C CA . LEU A 1 88 ? 10.162 -9.050 -6.202 1.00 86.75 88 LEU A CA 1
ATOM 627 C C . LEU A 1 88 ? 11.001 -10.138 -6.879 1.00 86.75 88 LEU A C 1
ATOM 629 O O . LEU A 1 88 ? 10.756 -10.471 -8.040 1.00 86.75 88 LEU A O 1
ATOM 633 N N . ARG A 1 89 ? 12.033 -10.670 -6.221 1.00 82.88 89 ARG A N 1
ATOM 634 C CA . ARG A 1 89 ? 12.751 -11.856 -6.703 1.00 82.88 89 ARG A CA 1
ATOM 635 C C . ARG A 1 89 ? 11.947 -13.137 -6.411 1.00 82.88 89 ARG A C 1
ATOM 637 O O . ARG A 1 89 ? 11.215 -13.173 -5.424 1.00 82.88 89 ARG A O 1
ATOM 644 N N . PRO A 1 90 ? 12.026 -14.146 -7.298 1.00 66.06 90 PRO A N 1
ATOM 645 C CA . PRO A 1 90 ? 11.406 -15.459 -7.096 1.00 66.06 90 PRO A CA 1
ATOM 646 C C . PRO A 1 90 ? 12.004 -16.258 -5.932 1.00 66.06 90 PRO A C 1
ATOM 648 O O . PRO A 1 90 ? 13.180 -16.011 -5.577 1.00 66.06 90 PRO A O 1
#

Foldseek 3Di:
DPPFDFPQQQVVQVVVVVVQVPDPQKAWPDKFKAQPPQRAGSRPPVPPHHHDDPDDPPDPPPRDQKIKTWTWIDRDNDIDIDIDIDGRGD

pLDDT: mean 83.85, std 17.09, range [37.12, 98.31]

Sequence (90 aa):
AASGARPDPASIRRAALASLEASDGIEVDYVALVDPTGFEDLTDAGLGLPRSAPVREDAEEGPVPMGLLAVAARVGTTRLIDNTLIDLRP

Radius of gyration: 14.63 Å; chains: 1; bounding box: 34×40×36 Å

Secondary structure (DSSP, 8-state):
----PPPPHHHHHHHHHHHHHTSTTEEEEEEEEE-TTT--BSS--SSSPPBPPPPPTT-SS---SEEEEEEEEEETTEEEEEEEEEE---

InterPro domains:
  IPR042176 Pantoate-beta-alanine ligase, C-terminal domain [G3DSA:3.30.1300.10] (1-89)

Organism: NCBI:txid1227262